Protein AF-A0A6C0EYY4-F1 (afdb_monomer_lite)

Organism: NCBI:txid1070528

pLDDT: mean 79.41, std 14.92, range [38.78, 94.19]

Foldseek 3Di:
DPVVVLVLFDPLLSVLLVVLVVVLVVLVVVQVVDPDPAASDPPPDGDGDVDPVVVSVVSNVVSVVLSVVLRVCVVVVNPVVSVCVSCVVVVVVVVVVVVVVVVVVVVVVVVVD

Structure (mmCIF, N/CA/C/O backbone):
data_AF-A0A6C0EYY4-F1
#
_entry.id   AF-A0A6C0EYY4-F1
#
loop_
_atom_site.group_PDB
_atom_site.id
_atom_site.type_symbol
_atom_site.label_atom_id
_atom_site.label_alt_id
_atom_site.label_comp_id
_atom_site.label_asym_id
_atom_site.label_entity_id
_atom_site.label_seq_id
_atom_site.pdbx_PDB_ins_code
_atom_site.Cartn_x
_atom_site.Cartn_y
_atom_site.Cartn_z
_atom_site.occupancy
_atom_site.B_iso_or_equiv
_atom_site.auth_seq_id
_atom_site.auth_comp_id
_atom_site.auth_asym_id
_atom_site.auth_atom_id
_atom_s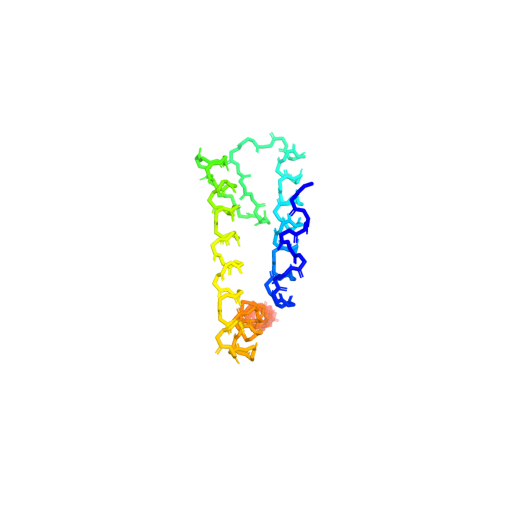ite.pdbx_PDB_model_num
ATOM 1 N N . MET A 1 1 ? -18.663 11.907 -7.802 1.00 38.78 1 MET A N 1
ATOM 2 C CA . MET A 1 1 ? -19.681 10.981 -7.257 1.00 38.78 1 MET A CA 1
ATOM 3 C C . MET A 1 1 ? -19.091 9.768 -6.518 1.00 38.78 1 MET A C 1
ATOM 5 O O . MET A 1 1 ? -19.802 9.158 -5.743 1.00 38.78 1 MET A O 1
ATOM 9 N N . SER A 1 2 ? -17.804 9.419 -6.674 1.00 50.84 2 SER A N 1
ATOM 10 C CA . SER A 1 2 ? -17.154 8.306 -5.943 1.00 50.84 2 SER A CA 1
ATOM 11 C C . SER A 1 2 ? -16.466 8.698 -4.621 1.00 50.84 2 SER A C 1
ATOM 13 O O . SER A 1 2 ? -16.020 7.821 -3.885 1.00 50.84 2 SER A O 1
ATOM 15 N N . LEU A 1 3 ? -16.369 9.996 -4.303 1.00 53.66 3 LEU A N 1
ATOM 16 C CA . LEU A 1 3 ? -15.598 10.496 -3.156 1.00 53.66 3 LEU A CA 1
ATOM 17 C C . LEU A 1 3 ? -16.382 10.459 -1.830 1.00 53.66 3 LEU A C 1
ATOM 19 O O . LEU A 1 3 ? -15.785 10.256 -0.775 1.00 53.66 3 LEU A O 1
ATOM 23 N N . ASP A 1 4 ? -17.713 10.565 -1.881 1.00 57.69 4 ASP A N 1
ATOM 24 C CA . ASP A 1 4 ? -18.582 10.543 -0.693 1.00 57.69 4 ASP A CA 1
ATOM 25 C C . ASP A 1 4 ? -18.642 9.157 -0.035 1.00 57.69 4 ASP A C 1
ATOM 27 O O . ASP A 1 4 ? -18.779 9.041 1.184 1.00 57.69 4 ASP A O 1
ATOM 31 N N . LEU A 1 5 ? -18.436 8.089 -0.819 1.00 56.66 5 LEU A N 1
ATOM 32 C CA . LEU A 1 5 ? -18.343 6.727 -0.296 1.00 56.66 5 LEU A CA 1
ATOM 33 C C . LEU A 1 5 ? -17.142 6.590 0.650 1.00 56.66 5 LEU A C 1
ATOM 35 O O . LEU A 1 5 ? -17.268 5.965 1.697 1.00 56.66 5 LEU A O 1
ATOM 39 N N . LEU A 1 6 ? -16.012 7.240 0.336 1.00 58.72 6 LEU A N 1
ATOM 40 C CA . LEU A 1 6 ? -14.808 7.234 1.171 1.00 58.72 6 LEU A CA 1
ATOM 41 C C . LEU A 1 6 ? -14.965 8.040 2.462 1.00 58.72 6 LEU A C 1
ATOM 43 O O . LEU A 1 6 ? -14.191 7.831 3.395 1.00 58.72 6 LEU A O 1
ATOM 47 N N . TYR A 1 7 ? -15.935 8.952 2.557 1.00 61.62 7 TYR A N 1
ATOM 48 C CA . TYR A 1 7 ? -16.110 9.788 3.745 1.00 61.62 7 TYR A CA 1
ATOM 49 C C . TYR A 1 7 ? -16.544 8.971 4.974 1.00 61.62 7 TYR A C 1
ATOM 51 O O . TYR A 1 7 ? -16.098 9.253 6.086 1.00 61.62 7 TYR A O 1
ATOM 59 N N . ASN A 1 8 ? -17.296 7.890 4.762 1.00 68.19 8 ASN A N 1
ATOM 60 C CA . ASN A 1 8 ? -17.826 7.028 5.826 1.00 68.19 8 ASN A CA 1
ATOM 61 C C . ASN A 1 8 ? -16.947 5.810 6.166 1.00 68.19 8 ASN A C 1
ATOM 63 O O . ASN A 1 8 ? -17.356 4.956 6.962 1.00 68.19 8 ASN A O 1
ATOM 67 N N . TYR A 1 9 ? -15.768 5.693 5.549 1.00 75.31 9 TYR A N 1
ATOM 68 C CA . TYR A 1 9 ? -14.802 4.643 5.875 1.00 75.31 9 TYR A CA 1
ATOM 69 C C . TYR A 1 9 ? -13.991 5.034 7.107 1.00 75.31 9 TYR A C 1
ATOM 71 O O . TYR A 1 9 ? -13.740 6.209 7.359 1.00 75.31 9 TYR A O 1
ATOM 79 N N . CYS A 1 10 ? -13.533 4.059 7.882 1.00 83.00 10 CYS A N 1
ATOM 80 C CA . CYS A 1 10 ? -12.605 4.353 8.968 1.00 83.00 10 CYS A CA 1
ATOM 81 C C . CYS A 1 10 ? -11.252 4.869 8.452 1.00 83.00 10 CYS A C 1
ATOM 83 O O . CYS A 1 10 ? -10.806 4.486 7.370 1.00 83.00 10 CYS A O 1
ATOM 85 N N . THR A 1 11 ? -10.560 5.678 9.260 1.00 82.69 11 THR A N 1
ATOM 86 C CA . THR A 1 11 ? -9.231 6.242 8.960 1.00 82.69 11 THR A CA 1
ATOM 87 C C . THR A 1 11 ? -8.233 5.239 8.351 1.00 82.69 11 THR A C 1
ATOM 89 O O . THR A 1 11 ? -7.696 5.550 7.288 1.00 82.69 11 THR A O 1
ATOM 92 N N . PRO A 1 12 ? -8.009 4.031 8.918 1.00 82.94 12 PRO A N 1
ATOM 93 C CA . PRO A 1 12 ? -7.073 3.061 8.334 1.00 82.94 12 PRO A CA 1
ATOM 94 C C . PRO A 1 12 ? -7.505 2.554 6.948 1.00 82.94 12 PRO A C 1
ATOM 96 O O . PRO A 1 12 ? -6.670 2.394 6.063 1.00 82.94 12 PRO A O 1
ATOM 99 N N . ALA A 1 13 ? -8.808 2.362 6.720 1.00 85.75 13 ALA A N 1
ATOM 100 C CA . ALA A 1 13 ? -9.326 1.902 5.433 1.00 85.75 13 ALA A CA 1
ATOM 101 C C . ALA A 1 13 ? -9.234 2.992 4.350 1.00 85.75 13 ALA A C 1
ATOM 103 O O . ALA A 1 13 ? -8.879 2.692 3.209 1.00 85.75 13 ALA A O 1
ATOM 104 N N . LYS A 1 14 ? -9.485 4.263 4.709 1.00 86.12 14 LYS A N 1
ATOM 105 C CA . LYS A 1 14 ? -9.299 5.407 3.797 1.00 86.12 14 LYS A CA 1
ATOM 106 C C . LYS A 1 14 ? -7.841 5.550 3.370 1.00 86.12 14 LYS A C 1
ATOM 108 O O . LYS A 1 14 ? -7.563 5.683 2.181 1.00 86.12 14 LYS A O 1
ATOM 113 N N . LEU A 1 15 ? -6.923 5.523 4.339 1.00 87.81 15 LEU A N 1
ATOM 114 C CA . LEU A 1 15 ? -5.491 5.674 4.082 1.00 87.81 15 LEU A CA 1
ATOM 115 C C . LEU A 1 15 ? -4.968 4.552 3.189 1.00 87.81 15 LEU A C 1
ATOM 117 O O . LEU A 1 15 ? -4.307 4.843 2.195 1.00 87.81 15 LEU A O 1
ATOM 121 N N . TYR A 1 16 ? -5.323 3.301 3.494 1.00 88.19 16 TYR A N 1
ATOM 122 C CA . TYR A 1 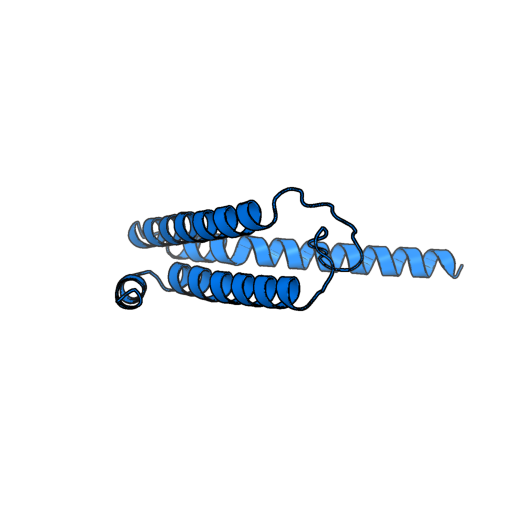16 ? -4.973 2.159 2.654 1.00 88.19 16 TYR A CA 1
ATOM 123 C C . TYR A 1 16 ? -5.425 2.368 1.205 1.00 88.19 16 TYR A C 1
ATOM 125 O O . TYR A 1 16 ? -4.609 2.311 0.291 1.00 88.19 16 TYR A O 1
ATOM 133 N N . PHE A 1 17 ? -6.703 2.692 0.994 1.00 88.19 17 PHE A N 1
ATOM 134 C CA . PHE A 1 17 ? -7.260 2.840 -0.347 1.00 88.19 17 PHE A CA 1
ATOM 135 C C . PHE A 1 17 ? -6.577 3.952 -1.161 1.00 88.19 17 PHE A C 1
ATOM 137 O O . PHE A 1 17 ? -6.198 3.729 -2.311 1.00 88.19 17 PHE A O 1
ATOM 144 N N . ILE A 1 18 ? -6.379 5.134 -0.563 1.00 89.62 18 ILE A N 1
ATOM 145 C CA . ILE A 1 18 ? -5.751 6.282 -1.239 1.0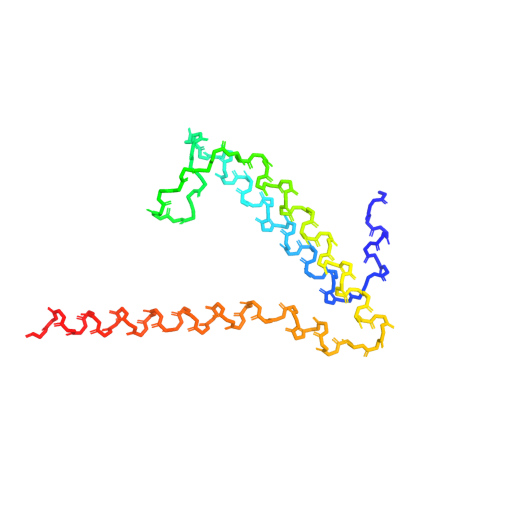0 89.62 18 ILE A CA 1
ATOM 146 C C . ILE A 1 18 ? -4.291 5.973 -1.585 1.00 89.62 18 ILE A C 1
ATOM 148 O O . ILE A 1 18 ? -3.875 6.177 -2.726 1.00 89.62 18 ILE A O 1
ATOM 152 N N . ILE A 1 19 ? -3.518 5.453 -0.627 1.00 90.19 19 ILE A N 1
ATOM 153 C CA . ILE A 1 19 ? -2.098 5.140 -0.837 1.00 90.19 19 ILE A CA 1
ATOM 154 C C . ILE A 1 19 ? -1.951 4.061 -1.913 1.00 90.19 19 ILE A C 1
ATOM 156 O O . ILE A 1 19 ? -1.151 4.221 -2.835 1.00 90.19 19 ILE A O 1
ATOM 160 N N . SER A 1 20 ? -2.744 2.990 -1.844 1.00 90.25 20 SER A N 1
ATOM 161 C CA . SER A 1 20 ? -2.694 1.913 -2.833 1.00 90.25 20 SER A CA 1
ATOM 162 C C . SER A 1 20 ? -3.081 2.382 -4.236 1.00 90.25 20 SER A C 1
ATOM 164 O O . SER A 1 20 ? -2.429 1.984 -5.200 1.00 90.25 20 SER A O 1
ATOM 166 N N . LEU A 1 21 ? -4.077 3.265 -4.370 1.00 90.31 21 LEU A N 1
ATOM 167 C CA . LEU A 1 21 ? -4.428 3.865 -5.661 1.00 90.31 21 LEU A CA 1
ATOM 168 C C . LEU A 1 21 ? -3.296 4.720 -6.235 1.00 90.31 21 LEU A C 1
ATOM 170 O O . LEU A 1 21 ? -2.991 4.597 -7.421 1.00 90.31 21 LEU A O 1
ATOM 174 N N . ILE A 1 22 ? -2.656 5.556 -5.411 1.00 91.88 22 ILE A N 1
ATOM 175 C CA . ILE A 1 22 ? -1.522 6.385 -5.845 1.00 91.88 22 ILE A CA 1
ATOM 176 C C . ILE A 1 22 ? -0.373 5.493 -6.320 1.00 91.88 22 ILE A C 1
ATOM 178 O O . ILE A 1 22 ? 0.154 5.702 -7.410 1.00 91.88 22 ILE A O 1
ATOM 182 N N . LEU A 1 23 ? -0.010 4.467 -5.546 1.00 89.75 23 LEU A N 1
ATOM 183 C CA . LEU A 1 23 ? 1.064 3.538 -5.909 1.00 89.75 23 LEU A CA 1
ATOM 184 C C . LEU A 1 23 ? 0.759 2.783 -7.208 1.00 89.75 23 LEU A C 1
ATOM 186 O O . LEU A 1 23 ? 1.649 2.616 -8.045 1.00 89.75 23 LEU A O 1
ATOM 190 N N . LEU A 1 24 ? -0.490 2.357 -7.406 1.00 89.88 24 LEU A N 1
ATOM 191 C CA . LEU A 1 24 ? -0.904 1.683 -8.633 1.00 89.88 24 LEU A CA 1
ATOM 192 C C . LEU A 1 24 ? -0.862 2.634 -9.839 1.00 89.88 24 LEU A C 1
ATOM 194 O O . LEU A 1 24 ? -0.357 2.250 -10.893 1.00 89.88 24 LEU A O 1
ATOM 198 N N . ALA A 1 25 ? -1.316 3.880 -9.676 1.00 89.88 25 ALA A N 1
ATOM 199 C CA . ALA A 1 25 ? -1.279 4.906 -10.719 1.00 89.88 25 ALA A CA 1
ATOM 200 C C . ALA A 1 25 ? 0.157 5.268 -11.123 1.00 89.88 25 ALA A C 1
ATOM 202 O O . ALA A 1 25 ? 0.475 5.331 -12.309 1.00 89.88 25 ALA A O 1
ATOM 203 N N . VAL A 1 26 ? 1.046 5.433 -10.141 1.00 89.62 26 VAL A N 1
ATOM 204 C CA . VAL A 1 26 ? 2.481 5.643 -10.364 1.00 89.62 26 VAL A CA 1
ATOM 205 C C . VAL A 1 26 ? 3.087 4.449 -11.108 1.00 89.62 26 VAL A C 1
ATOM 207 O O . VAL A 1 26 ? 3.798 4.628 -12.095 1.00 89.62 26 VAL A O 1
ATOM 210 N N . SER A 1 27 ? 2.759 3.222 -10.695 1.00 85.12 27 SER A N 1
ATOM 211 C CA . SER A 1 27 ? 3.237 2.000 -11.357 1.00 85.12 27 SER A CA 1
ATOM 212 C C . SER A 1 27 ? 2.752 1.890 -12.805 1.00 85.12 27 SER A C 1
ATOM 214 O O . SER A 1 27 ? 3.507 1.471 -13.679 1.00 85.12 27 SER A O 1
ATOM 216 N N . PHE A 1 28 ? 1.507 2.282 -13.073 1.00 85.81 28 PHE A N 1
ATOM 217 C CA . PHE A 1 28 ? 0.932 2.321 -14.418 1.00 85.81 28 PHE A CA 1
ATOM 218 C C . PHE A 1 28 ? 1.598 3.389 -15.296 1.00 85.81 28 PHE A C 1
ATOM 220 O O . PHE A 1 28 ? 1.947 3.121 -16.444 1.00 85.81 28 PHE A O 1
ATOM 227 N N . TYR A 1 29 ? 1.858 4.576 -14.739 1.00 88.44 29 TYR A N 1
ATOM 228 C CA . TYR A 1 29 ? 2.588 5.639 -15.431 1.00 88.44 29 TYR A CA 1
ATOM 229 C C . TYR A 1 29 ? 4.001 5.192 -15.830 1.00 88.44 29 TYR A C 1
ATOM 231 O O . TYR A 1 29 ? 4.425 5.405 -16.967 1.00 88.44 29 TYR A O 1
ATOM 239 N N . TYR A 1 30 ? 4.721 4.525 -14.922 1.00 83.00 30 TYR A N 1
ATOM 240 C CA . TYR A 1 30 ? 6.045 3.984 -15.227 1.00 83.00 30 TYR A CA 1
ATOM 241 C C . TYR A 1 30 ? 6.016 2.868 -16.278 1.00 83.00 30 TYR A C 1
ATOM 243 O O . TYR A 1 30 ? 6.952 2.787 -17.074 1.00 83.00 30 TYR A O 1
ATOM 251 N N . ASP A 1 31 ? 4.973 2.034 -16.307 1.00 78.62 31 ASP A N 1
ATOM 252 C CA . ASP A 1 31 ? 4.820 0.985 -17.327 1.00 78.62 31 ASP A CA 1
ATOM 253 C C . ASP A 1 31 ? 4.572 1.580 -18.720 1.00 78.62 31 ASP A C 1
ATOM 255 O O . ASP A 1 31 ? 5.238 1.181 -19.668 1.00 78.62 31 ASP A O 1
ATOM 259 N N . ILE A 1 32 ? 3.713 2.601 -18.844 1.00 78.19 32 ILE A N 1
ATOM 260 C CA . ILE A 1 32 ? 3.493 3.303 -20.125 1.00 78.19 32 ILE A CA 1
ATOM 261 C C . ILE A 1 32 ? 4.756 4.047 -20.582 1.00 78.19 32 ILE A C 1
ATOM 263 O O . ILE A 1 32 ? 5.060 4.097 -21.775 1.00 78.19 32 ILE A O 1
ATOM 267 N N . SER A 1 33 ? 5.493 4.644 -19.643 1.00 77.12 33 SER A N 1
ATOM 268 C CA . SER A 1 33 ? 6.696 5.429 -19.943 1.00 77.12 33 SER A CA 1
ATOM 269 C C . SER A 1 33 ? 7.870 4.558 -20.423 1.00 77.12 33 SER A C 1
ATOM 271 O O . SER A 1 33 ? 8.696 5.007 -21.225 1.00 77.12 33 SER A O 1
ATOM 273 N N . ARG A 1 34 ? 7.940 3.281 -20.015 1.00 67.69 34 ARG A N 1
ATOM 274 C CA . ARG A 1 34 ? 8.917 2.329 -20.567 1.00 67.69 34 ARG A CA 1
ATOM 275 C C . ARG A 1 34 ? 8.381 1.676 -21.845 1.00 67.69 34 ARG A C 1
ATOM 277 O O . ARG A 1 34 ? 7.430 0.912 -21.823 1.00 67.69 34 ARG A O 1
ATOM 284 N N . LYS A 1 35 ? 9.076 1.869 -22.971 1.00 55.19 35 LYS A N 1
ATOM 285 C CA . LYS A 1 35 ? 8.736 1.270 -24.283 1.00 55.19 35 LYS A CA 1
ATOM 286 C C . LYS A 1 35 ? 8.909 -0.267 -24.380 1.00 55.19 35 LYS A C 1
ATOM 288 O O . LYS A 1 35 ? 8.774 -0.814 -25.473 1.00 55.19 35 LYS A O 1
ATOM 293 N N . GLU A 1 36 ? 9.205 -0.979 -23.289 1.00 57.50 36 GLU A N 1
ATOM 294 C CA . GLU A 1 36 ? 9.332 -2.448 -23.280 1.00 57.50 36 GLU A CA 1
ATOM 295 C C . GLU A 1 36 ? 7.975 -3.115 -22.982 1.00 57.50 36 GLU A C 1
ATOM 297 O O . GLU A 1 36 ? 7.448 -3.072 -21.867 1.00 57.50 36 GLU A O 1
ATOM 302 N N . LYS A 1 37 ? 7.400 -3.765 -24.001 1.00 51.44 37 LYS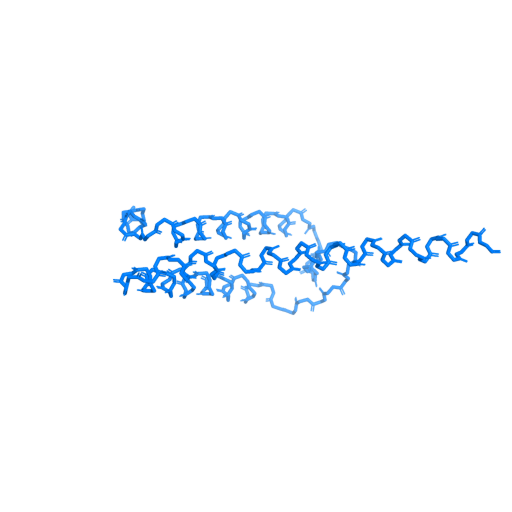 A N 1
ATOM 303 C CA . LYS A 1 37 ? 6.026 -4.295 -23.974 1.00 51.44 37 LYS A CA 1
ATOM 304 C C . LYS A 1 37 ? 5.819 -5.521 -23.079 1.00 51.44 37 LYS A C 1
ATOM 306 O O . LYS A 1 37 ? 4.692 -5.736 -22.653 1.00 51.44 37 LYS A O 1
ATOM 311 N N . ASP A 1 38 ? 6.881 -6.227 -22.684 1.00 49.03 38 ASP A N 1
ATOM 312 C CA . ASP A 1 38 ? 6.746 -7.592 -22.140 1.00 49.03 38 ASP A CA 1
ATOM 313 C C . ASP A 1 38 ? 7.317 -7.784 -20.731 1.00 49.03 38 ASP A C 1
ATOM 315 O O . ASP A 1 38 ? 7.382 -8.912 -20.239 1.00 49.03 38 ASP A O 1
ATOM 319 N N . LYS A 1 39 ? 7.751 -6.708 -20.059 1.00 48.94 39 LYS A N 1
ATOM 320 C CA . LYS A 1 39 ? 8.305 -6.823 -18.708 1.00 48.94 39 LYS A CA 1
ATOM 321 C C . LYS A 1 39 ? 7.765 -5.763 -17.759 1.00 48.94 39 LYS A C 1
ATOM 323 O O . LYS A 1 39 ? 8.041 -4.579 -17.917 1.00 48.94 39 LYS A O 1
ATOM 328 N N . ILE A 1 40 ? 7.048 -6.201 -16.728 1.00 49.97 40 ILE A N 1
ATOM 329 C CA . ILE A 1 40 ? 6.821 -5.382 -15.532 1.00 49.97 40 ILE A CA 1
ATOM 330 C C . ILE A 1 40 ? 8.048 -5.613 -14.639 1.00 49.97 40 ILE A C 1
ATOM 332 O O . ILE A 1 40 ? 8.085 -6.522 -13.814 1.00 49.97 40 ILE A O 1
ATOM 336 N N . CYS A 1 41 ? 9.117 -4.852 -14.888 1.00 53.81 41 CYS A N 1
ATOM 337 C CA . CYS A 1 41 ? 10.375 -4.947 -14.143 1.00 53.81 41 CYS A CA 1
ATOM 338 C C . CYS A 1 41 ? 10.382 -3.976 -12.955 1.00 53.81 41 CYS A C 1
ATOM 340 O O . CYS A 1 41 ? 10.686 -2.787 -13.116 1.00 53.81 41 CYS A O 1
ATOM 342 N N . LEU A 1 42 ? 10.140 -4.485 -11.747 1.00 50.16 42 LEU A N 1
ATOM 343 C CA . LEU A 1 42 ? 10.575 -3.814 -10.520 1.00 50.16 42 LEU A CA 1
ATOM 344 C C . LEU A 1 42 ? 12.097 -4.025 -10.383 1.00 50.16 42 LEU A C 1
ATOM 346 O O . LEU A 1 42 ? 12.565 -5.112 -10.056 1.00 50.16 42 LEU A O 1
ATOM 350 N N . GLY A 1 43 ? 12.891 -2.999 -10.706 1.00 57.19 43 GLY A N 1
ATOM 351 C CA . GLY A 1 43 ? 14.361 -3.076 -10.697 1.00 57.19 43 GLY A CA 1
ATOM 352 C C . GLY A 1 43 ? 14.966 -3.869 -11.873 1.00 57.19 43 GLY A C 1
ATOM 353 O O . GLY A 1 43 ? 14.478 -3.784 -12.997 1.00 57.19 43 GLY A O 1
ATOM 354 N N . LYS A 1 44 ? 16.061 -4.611 -11.624 1.00 43.78 44 LYS A N 1
ATOM 355 C CA . LYS A 1 44 ? 16.835 -5.407 -12.615 1.00 43.78 44 LYS A CA 1
ATOM 356 C C . LYS A 1 44 ? 16.286 -6.826 -12.872 1.00 43.78 44 LYS A C 1
ATOM 358 O O . LYS A 1 44 ? 16.940 -7.626 -13.536 1.00 43.78 44 LYS A O 1
ATOM 363 N N . LEU A 1 45 ? 15.116 -7.166 -12.337 1.00 48.78 45 LEU A N 1
ATOM 364 C CA . LEU A 1 45 ? 14.514 -8.493 -12.489 1.00 48.78 45 LEU A CA 1
ATOM 365 C C . LEU A 1 45 ? 13.668 -8.540 -13.767 1.00 48.78 45 LEU A C 1
ATOM 367 O O . LEU A 1 45 ? 12.645 -7.868 -13.863 1.00 48.78 45 LEU A O 1
ATOM 371 N N . ASN A 1 46 ? 14.110 -9.314 -14.762 1.00 42.66 46 ASN A N 1
ATOM 372 C CA . ASN A 1 46 ? 13.396 -9.535 -16.021 1.00 42.66 46 ASN A CA 1
ATOM 373 C C . ASN A 1 46 ? 12.234 -10.521 -15.804 1.00 42.66 46 ASN A C 1
ATOM 375 O O . ASN A 1 46 ? 12.448 -11.728 -15.862 1.00 42.66 46 ASN A O 1
ATOM 379 N N . CYS A 1 47 ? 11.014 -10.030 -15.579 1.00 56.34 47 CYS A N 1
ATOM 380 C CA . CYS A 1 47 ? 9.829 -10.884 -15.456 1.00 56.34 47 CYS A CA 1
ATOM 381 C C . CYS A 1 47 ? 8.926 -10.723 -16.678 1.00 56.34 47 CYS A C 1
ATOM 383 O O . CYS A 1 47 ? 8.405 -9.636 -16.924 1.00 56.34 47 CYS A O 1
ATOM 385 N N . LYS A 1 48 ? 8.737 -11.812 -17.428 1.00 53.28 48 LYS A N 1
ATOM 386 C CA . LYS A 1 48 ? 7.788 -11.894 -18.541 1.00 53.28 48 LYS A CA 1
ATOM 387 C C . LYS A 1 48 ? 6.387 -12.030 -17.939 1.00 53.28 48 LYS A C 1
ATOM 389 O O . LYS A 1 48 ? 6.019 -13.107 -17.484 1.00 53.28 48 LYS A O 1
ATOM 394 N N . LEU A 1 49 ? 5.648 -10.926 -17.839 1.00 60.72 49 LEU A N 1
ATOM 395 C CA . LEU A 1 49 ? 4.243 -10.973 -17.430 1.00 60.72 49 LEU A CA 1
ATOM 396 C C . LEU A 1 49 ? 3.396 -11.073 -18.693 1.00 60.72 49 LEU A C 1
ATOM 398 O O . LEU A 1 49 ? 3.280 -10.107 -19.440 1.00 60.72 49 LEU A O 1
ATOM 402 N N . GLU A 1 50 ? 2.822 -12.250 -18.917 1.00 59.09 50 GLU A N 1
ATOM 403 C CA . GLU A 1 50 ? 2.073 -12.587 -20.132 1.00 59.09 50 GLU A CA 1
ATOM 404 C C . GLU A 1 50 ? 0.811 -11.722 -20.292 1.00 59.09 50 GLU A C 1
ATOM 406 O O . GLU A 1 50 ? 0.459 -11.337 -21.400 1.00 59.09 50 GLU A O 1
ATOM 411 N N . ASN A 1 51 ? 0.198 -11.306 -19.172 1.00 67.75 51 ASN A N 1
ATOM 412 C CA . ASN A 1 51 ? -1.033 -10.513 -19.152 1.00 67.75 51 ASN A CA 1
ATOM 413 C C . ASN A 1 51 ? -0.921 -9.277 -18.240 1.00 67.75 51 ASN A C 1
ATOM 415 O O . ASN A 1 51 ? -1.499 -9.234 -17.149 1.00 67.75 51 ASN A O 1
ATOM 419 N N . LYS A 1 52 ? -0.220 -8.231 -18.701 1.00 74.44 52 LYS A N 1
ATOM 420 C CA . LYS A 1 52 ? -0.150 -6.921 -18.018 1.00 74.44 52 LYS A CA 1
ATOM 421 C C . LYS A 1 52 ? -1.518 -6.347 -17.590 1.00 74.44 52 LYS A C 1
ATOM 423 O O . LYS A 1 52 ? -1.640 -5.964 -16.427 1.00 74.44 52 LYS A O 1
ATOM 428 N N . PRO A 1 53 ? -2.571 -6.299 -18.436 1.00 79.12 53 PRO A N 1
ATOM 429 C CA . PRO A 1 53 ? -3.851 -5.710 -18.025 1.00 79.12 53 PRO A CA 1
ATOM 430 C C . PRO A 1 53 ? -4.552 -6.520 -16.926 1.00 79.12 53 PRO A C 1
ATOM 432 O O . PRO A 1 53 ? -5.129 -5.934 -16.012 1.00 79.12 53 PRO A O 1
ATOM 435 N N . ALA A 1 54 ? -4.448 -7.854 -16.956 1.00 82.44 54 ALA A N 1
ATOM 436 C CA . ALA A 1 54 ? -5.025 -8.711 -15.922 1.00 82.44 54 ALA A CA 1
ATOM 437 C C . ALA A 1 54 ? -4.400 -8.432 -14.546 1.00 82.44 54 ALA A C 1
ATOM 439 O O . ALA A 1 54 ? -5.114 -8.379 -13.547 1.00 82.44 54 ALA A O 1
ATOM 440 N N . PHE A 1 55 ? -3.088 -8.171 -14.500 1.00 85.25 55 PHE A N 1
ATOM 441 C CA . PHE A 1 55 ? -2.404 -7.782 -13.268 1.00 85.25 55 PHE A CA 1
ATOM 442 C C . PHE A 1 55 ? -3.003 -6.505 -12.661 1.00 85.25 55 PHE A C 1
ATOM 444 O O . PHE A 1 55 ? -3.364 -6.502 -11.485 1.00 85.25 55 PHE A O 1
ATOM 451 N N . TYR A 1 56 ? -3.168 -5.435 -13.443 1.00 86.88 56 TYR A N 1
ATOM 452 C CA . TYR A 1 56 ? -3.731 -4.180 -12.927 1.00 86.88 56 TYR A CA 1
ATOM 453 C C . TYR A 1 56 ? -5.179 -4.342 -12.443 1.00 86.88 56 TYR A C 1
ATOM 455 O O . TYR A 1 56 ? -5.520 -3.839 -11.373 1.00 86.88 56 TYR A O 1
ATOM 463 N N . ILE A 1 57 ? -6.012 -5.092 -13.171 1.00 89.31 57 ILE A N 1
ATOM 464 C CA . ILE A 1 57 ? -7.411 -5.344 -12.786 1.00 89.31 57 ILE 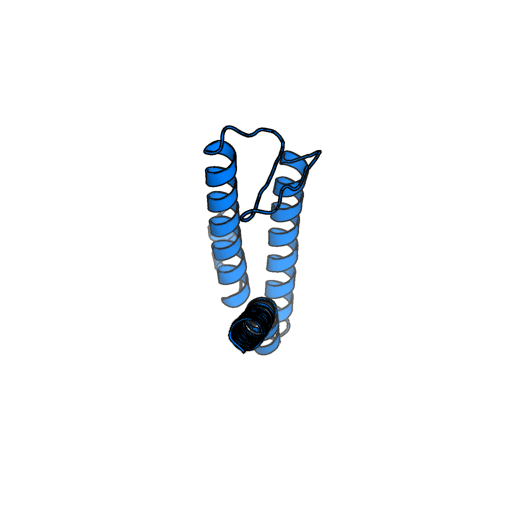A CA 1
ATOM 465 C C . ILE A 1 57 ? -7.488 -6.117 -11.465 1.00 89.31 57 ILE A C 1
ATOM 467 O O . ILE A 1 57 ? -8.232 -5.727 -10.563 1.00 89.31 57 ILE A O 1
ATOM 471 N N . LEU A 1 58 ? -6.688 -7.177 -11.317 1.00 90.12 58 LEU A N 1
ATOM 472 C CA . LEU A 1 58 ? -6.634 -7.960 -10.080 1.00 90.12 58 LEU A CA 1
ATOM 473 C C . LEU A 1 58 ? -6.180 -7.112 -8.888 1.00 90.12 58 LEU A C 1
ATOM 475 O O . LEU A 1 58 ? -6.746 -7.238 -7.806 1.00 90.12 58 LEU A O 1
ATOM 479 N N . ASN A 1 59 ? -5.216 -6.208 -9.085 1.00 89.81 59 ASN A N 1
ATOM 480 C CA . ASN A 1 59 ? -4.783 -5.292 -8.030 1.00 89.81 59 ASN A CA 1
ATOM 481 C C . ASN A 1 59 ? -5.897 -4.319 -7.616 1.00 89.81 59 ASN A C 1
ATOM 483 O O . ASN A 1 59 ? -6.087 -4.099 -6.424 1.00 89.81 59 ASN A O 1
ATOM 487 N N . ILE A 1 60 ? -6.674 -3.774 -8.559 1.00 90.56 60 ILE A N 1
ATOM 488 C CA . ILE A 1 60 ? -7.820 -2.904 -8.234 1.00 90.56 60 ILE A CA 1
ATOM 489 C C . ILE A 1 60 ? -8.861 -3.668 -7.407 1.00 90.56 60 ILE A C 1
ATOM 491 O O . ILE A 1 60 ? -9.316 -3.168 -6.376 1.00 90.56 60 ILE A O 1
ATOM 495 N N . LEU A 1 61 ? -9.208 -4.891 -7.822 1.00 92.12 61 LEU A N 1
ATOM 496 C CA . LEU A 1 61 ? -10.136 -5.751 -7.080 1.00 92.12 61 LEU A CA 1
ATOM 497 C C . LEU A 1 61 ? -9.609 -6.060 -5.676 1.00 92.12 61 LEU A C 1
ATOM 499 O O . LEU A 1 61 ? -10.354 -5.954 -4.702 1.00 92.12 61 LEU A O 1
ATOM 503 N N . PHE A 1 62 ? -8.321 -6.379 -5.562 1.00 90.69 62 PHE A N 1
ATOM 504 C CA . PHE A 1 62 ? -7.677 -6.643 -4.281 1.00 90.69 62 PHE A CA 1
ATOM 505 C C . PHE A 1 62 ? -7.741 -5.427 -3.349 1.00 90.69 62 PHE A C 1
ATOM 507 O O . PHE A 1 62 ? -8.144 -5.564 -2.195 1.00 90.69 62 PHE A O 1
ATOM 514 N N . ILE A 1 63 ? -7.429 -4.230 -3.856 1.00 90.69 63 ILE A N 1
ATOM 515 C CA . ILE A 1 63 ? -7.497 -2.978 -3.088 1.00 90.69 63 ILE A CA 1
ATOM 516 C C . ILE A 1 63 ? -8.920 -2.733 -2.567 1.00 90.69 63 ILE A C 1
ATOM 518 O O . ILE A 1 63 ? -9.093 -2.374 -1.400 1.00 90.69 63 ILE A O 1
ATOM 522 N N . LEU A 1 64 ? -9.942 -2.948 -3.403 1.00 90.00 64 LEU A N 1
ATOM 523 C CA . LEU A 1 64 ? -11.347 -2.776 -3.018 1.00 90.00 64 LEU A CA 1
ATOM 524 C C . LEU A 1 64 ? -11.765 -3.768 -1.928 1.00 90.00 64 LEU A C 1
ATOM 526 O O . LEU A 1 64 ? -12.308 -3.357 -0.900 1.00 90.00 64 LEU A O 1
ATOM 530 N N . VAL A 1 65 ? -11.480 -5.058 -2.125 1.00 90.19 65 VAL A N 1
ATOM 531 C CA . VAL A 1 65 ? -11.793 -6.113 -1.150 1.00 90.19 65 VAL A CA 1
ATOM 532 C C . VAL A 1 65 ? -11.103 -5.828 0.184 1.00 90.19 65 VAL A C 1
ATOM 534 O O . VAL A 1 65 ? -11.735 -5.894 1.239 1.00 90.19 65 VAL A O 1
ATOM 537 N N . TRP A 1 66 ? -9.831 -5.435 0.152 1.00 88.75 66 TRP A N 1
ATOM 538 C CA . TRP A 1 66 ? -9.066 -5.161 1.362 1.00 88.75 66 TRP A CA 1
ATOM 539 C C . TRP A 1 66 ? -9.556 -3.916 2.108 1.00 88.75 66 TRP A C 1
ATOM 541 O O . TRP A 1 66 ? -9.706 -3.939 3.332 1.00 88.75 66 TRP A O 1
ATOM 551 N N . ALA A 1 67 ? -9.889 -2.842 1.387 1.00 88.94 67 ALA A N 1
ATOM 552 C CA . ALA A 1 67 ? -10.480 -1.646 1.983 1.00 88.94 67 ALA A CA 1
ATOM 553 C C . ALA A 1 67 ? -11.822 -1.953 2.677 1.00 88.94 67 ALA A C 1
ATOM 555 O O . ALA A 1 67 ? -12.095 -1.416 3.755 1.00 88.94 67 ALA A O 1
ATOM 556 N N . VAL A 1 68 ? -12.641 -2.846 2.105 1.00 88.12 68 VAL A N 1
ATOM 557 C CA . VAL A 1 68 ? -13.883 -3.323 2.738 1.00 88.12 68 VAL A CA 1
ATOM 558 C C . VAL A 1 68 ? -13.582 -4.119 4.006 1.00 88.12 68 VAL A C 1
ATOM 560 O O . VAL A 1 68 ? -14.177 -3.823 5.041 1.00 88.12 68 VAL A O 1
ATOM 563 N N . ILE A 1 69 ? -12.636 -5.061 3.968 1.00 88.69 69 ILE A N 1
ATOM 564 C CA . ILE A 1 69 ? -12.232 -5.854 5.144 1.00 88.69 69 ILE A CA 1
ATOM 565 C C . ILE A 1 69 ? -11.805 -4.936 6.298 1.00 88.69 69 ILE A C 1
ATOM 567 O O . ILE A 1 69 ? -12.319 -5.057 7.413 1.00 88.69 69 ILE A O 1
ATOM 571 N N . LEU A 1 70 ? -10.925 -3.966 6.029 1.00 86.94 70 LEU A N 1
ATOM 572 C CA . LEU A 1 70 ? -10.447 -3.010 7.034 1.00 86.94 70 LEU A CA 1
ATOM 573 C C . LEU A 1 70 ? -11.577 -2.146 7.613 1.00 86.94 70 LEU A C 1
ATOM 575 O O . LEU A 1 70 ? -11.569 -1.844 8.812 1.00 86.94 70 LEU A O 1
ATOM 579 N N . ASN A 1 71 ? -12.541 -1.753 6.777 1.00 87.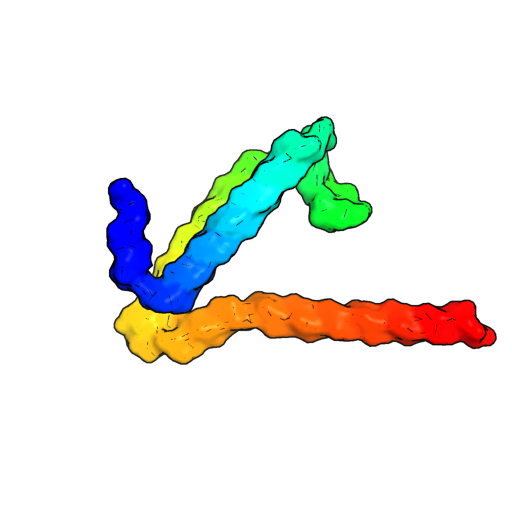75 71 ASN A N 1
ATOM 580 C CA . ASN A 1 71 ? -13.704 -0.976 7.193 1.00 87.75 71 ASN A CA 1
ATOM 581 C C . ASN A 1 71 ? -14.660 -1.796 8.068 1.00 87.75 71 ASN A C 1
ATOM 583 O O . ASN A 1 71 ? -15.112 -1.304 9.101 1.00 87.75 71 ASN A O 1
ATOM 587 N N . VAL A 1 72 ? -14.926 -3.050 7.693 1.00 87.75 72 VAL A N 1
ATOM 588 C CA . VAL A 1 72 ? -15.755 -3.977 8.472 1.00 87.75 72 VAL A CA 1
ATOM 589 C C . VAL A 1 72 ? -15.126 -4.212 9.845 1.00 87.75 72 VAL A C 1
ATOM 591 O O . VAL A 1 72 ? -15.777 -3.955 10.854 1.00 87.75 72 VAL A O 1
ATOM 594 N N . LEU A 1 73 ? -13.840 -4.573 9.903 1.00 87.44 73 LEU A N 1
ATOM 595 C CA . LEU A 1 73 ? -13.093 -4.755 11.158 1.00 87.44 73 LEU A CA 1
ATOM 596 C C . LEU A 1 73 ? -13.194 -3.538 12.083 1.00 87.44 73 LEU A C 1
ATOM 598 O O . LEU A 1 73 ? -13.422 -3.669 13.285 1.00 87.44 73 LEU A O 1
ATOM 602 N N . CYS A 1 74 ? -13.065 -2.340 11.521 1.00 84.94 74 CYS A N 1
ATOM 603 C CA . CYS A 1 74 ? -13.197 -1.118 12.296 1.00 84.94 74 CYS A CA 1
ATOM 604 C C . CYS A 1 74 ? -14.621 -0.915 12.842 1.00 84.94 74 CYS A C 1
ATOM 606 O O . CYS A 1 74 ? -14.772 -0.570 14.015 1.00 84.94 74 CYS A O 1
ATOM 608 N N . ARG A 1 75 ? -15.662 -1.177 12.037 1.00 83.75 75 ARG A N 1
ATOM 609 C CA . ARG A 1 75 ? -17.070 -1.076 12.467 1.00 83.75 75 ARG A CA 1
ATOM 610 C C . ARG A 1 75 ? -17.444 -2.089 13.547 1.00 83.75 75 ARG A C 1
ATOM 612 O O . ARG A 1 75 ? -18.281 -1.782 14.385 1.00 83.75 75 ARG A O 1
ATOM 619 N N . PHE A 1 76 ? -16.782 -3.244 13.578 1.00 87.00 76 PHE A N 1
ATOM 620 C CA . PHE A 1 76 ? -16.910 -4.227 14.659 1.00 87.00 76 PHE A CA 1
ATOM 621 C C . PHE A 1 76 ? -16.227 -3.793 15.973 1.00 87.00 76 PHE A C 1
ATOM 623 O O . PHE A 1 76 ? -16.289 -4.522 16.960 1.00 87.00 76 PHE A O 1
ATOM 630 N N . GLY A 1 77 ? -15.569 -2.627 16.012 1.00 84.19 77 GLY A N 1
ATOM 631 C CA . GLY A 1 77 ? -14.861 -2.108 17.189 1.00 84.19 77 GLY A CA 1
ATOM 632 C C . GLY A 1 77 ? -13.380 -2.493 17.245 1.00 84.19 77 GLY A C 1
ATOM 633 O O . GLY A 1 77 ? -12.663 -2.089 18.160 1.00 84.19 77 GLY A O 1
ATOM 634 N N . TRP A 1 78 ? -12.868 -3.214 16.243 1.00 85.81 78 TRP A N 1
ATOM 635 C CA . TRP A 1 78 ? -11.492 -3.717 16.210 1.00 85.81 78 TRP A CA 1
ATOM 636 C C . TRP A 1 78 ? -10.556 -2.713 15.528 1.00 85.81 78 TRP A C 1
ATOM 638 O O . TRP A 1 78 ? -9.732 -3.056 14.678 1.00 85.81 78 TRP A O 1
ATOM 648 N N . SER A 1 79 ? -10.670 -1.439 15.912 1.00 80.50 79 SER A N 1
ATOM 649 C CA . SER A 1 79 ? -9.895 -0.339 15.319 1.00 80.50 79 SER A CA 1
ATOM 650 C C . SER A 1 79 ? -8.380 -0.561 15.448 1.00 80.50 79 SER A C 1
ATOM 652 O O . SER A 1 79 ? -7.636 -0.360 14.487 1.00 80.50 79 SER A O 1
ATOM 654 N N . LYS A 1 80 ? -7.923 -1.088 16.595 1.00 83.81 80 LYS A N 1
ATOM 655 C CA . LYS A 1 80 ? -6.510 -1.447 16.816 1.00 83.81 80 LYS A CA 1
ATOM 656 C C . LYS A 1 80 ? -6.033 -2.549 15.866 1.00 83.81 80 LYS A C 1
ATOM 658 O O . LYS A 1 80 ? -4.923 -2.459 15.351 1.00 83.81 80 LYS A O 1
ATOM 663 N N . LEU A 1 81 ? -6.869 -3.557 15.598 1.00 84.69 81 LEU A N 1
ATOM 664 C CA . LEU A 1 81 ? -6.508 -4.633 14.673 1.00 84.69 81 LEU A CA 1
ATOM 665 C C . LEU A 1 81 ? -6.479 -4.133 13.225 1.00 84.69 81 LEU A C 1
ATOM 667 O O . LEU A 1 81 ? -5.575 -4.500 12.488 1.00 84.69 81 LEU A O 1
ATOM 671 N N . SER A 1 82 ? -7.406 -3.255 12.832 1.00 86.62 82 SER A N 1
ATOM 672 C CA . SER A 1 82 ? -7.408 -2.626 11.501 1.00 86.62 82 SER A CA 1
ATOM 673 C C . SER A 1 82 ? -6.112 -1.839 11.243 1.00 86.62 82 SER A C 1
ATOM 675 O O . SER A 1 82 ? -5.493 -1.979 10.188 1.00 86.62 82 SER A O 1
ATOM 677 N N . TRP A 1 83 ? -5.630 -1.093 12.245 1.00 85.81 83 TRP A N 1
ATOM 678 C CA . TRP A 1 83 ? -4.327 -0.420 12.192 1.00 85.81 83 TRP A CA 1
ATOM 679 C C . TRP A 1 83 ? -3.145 -1.387 12.132 1.00 85.81 83 TRP A C 1
ATOM 681 O O . TRP A 1 83 ? -2.218 -1.172 11.351 1.00 85.81 83 TRP A O 1
ATOM 691 N N . PHE A 1 84 ? -3.175 -2.460 12.924 1.00 88.69 84 PHE A N 1
ATOM 692 C CA . PHE A 1 84 ? -2.133 -3.484 12.886 1.00 88.69 84 PHE A CA 1
ATOM 693 C C . PHE A 1 84 ? -2.062 -4.168 11.515 1.00 88.69 84 PHE A C 1
ATOM 695 O O . PHE A 1 84 ? -0.979 -4.291 10.952 1.00 88.69 84 PHE A O 1
ATOM 702 N N . LEU A 1 85 ? -3.210 -4.539 10.939 1.00 86.88 85 LEU A N 1
ATOM 703 C CA . LEU A 1 85 ? -3.299 -5.181 9.625 1.00 86.88 85 LEU A CA 1
ATOM 704 C C . LEU A 1 85 ? -2.795 -4.261 8.502 1.00 86.88 85 LEU A C 1
ATOM 706 O O . LEU A 1 85 ? -2.160 -4.726 7.559 1.00 86.88 85 LEU A O 1
ATOM 710 N N . PHE A 1 86 ? -3.052 -2.955 8.618 1.00 86.50 86 PHE A N 1
ATOM 711 C CA . PHE A 1 86 ? -2.515 -1.945 7.708 1.00 86.50 86 PHE A CA 1
ATOM 712 C C . PHE A 1 86 ? -0.986 -1.817 7.812 1.00 86.50 86 PHE A C 1
ATOM 714 O O . PHE A 1 86 ? -0.311 -1.734 6.789 1.00 86.50 86 PHE A O 1
ATOM 721 N N . LEU A 1 87 ? -0.428 -1.828 9.028 1.00 87.00 87 LEU A N 1
ATOM 722 C CA . LEU A 1 87 ? 1.012 -1.663 9.278 1.00 87.00 87 LEU A CA 1
ATOM 723 C C . LEU A 1 87 ? 1.840 -2.931 9.023 1.00 87.00 87 LEU A C 1
ATOM 725 O O . LEU A 1 87 ? 3.022 -2.836 8.692 1.00 87.00 87 LEU A O 1
ATOM 729 N N . PHE A 1 88 ? 1.228 -4.105 9.152 1.00 87.62 88 PHE A N 1
ATOM 730 C CA . PHE A 1 88 ? 1.865 -5.413 9.005 1.00 87.62 88 PHE A CA 1
ATOM 731 C C . PHE A 1 88 ? 2.786 -5.560 7.773 1.00 87.62 88 PHE A C 1
ATOM 733 O O . PHE A 1 88 ? 3.952 -5.923 7.959 1.00 87.62 88 PHE A O 1
ATOM 740 N N . PRO A 1 89 ? 2.356 -5.239 6.533 1.00 84.75 89 PRO A N 1
ATOM 741 C CA . PRO A 1 89 ? 3.224 -5.360 5.359 1.00 84.75 89 PRO A CA 1
ATOM 742 C C . PRO A 1 89 ? 4.459 -4.451 5.429 1.00 84.75 89 PRO A C 1
ATOM 744 O O . PRO A 1 89 ? 5.543 -4.852 5.011 1.00 84.75 89 PRO A O 1
ATOM 747 N N . TYR A 1 90 ? 4.331 -3.252 5.999 1.00 86.75 90 TYR A N 1
ATOM 748 C CA . TYR A 1 90 ? 5.443 -2.306 6.112 1.00 86.75 90 TYR A CA 1
ATOM 749 C C . TYR A 1 90 ? 6.485 -2.762 7.137 1.00 86.75 90 TYR A C 1
ATOM 751 O O . TYR A 1 90 ? 7.683 -2.590 6.913 1.00 86.75 90 TYR A O 1
ATOM 759 N N . ILE A 1 91 ? 6.049 -3.399 8.228 1.00 91.06 91 ILE A N 1
ATOM 760 C CA . ILE A 1 91 ? 6.950 -3.958 9.246 1.00 91.06 91 ILE A CA 1
ATOM 761 C C . ILE A 1 91 ? 7.780 -5.102 8.652 1.00 91.06 91 ILE A C 1
ATOM 763 O O . ILE A 1 91 ? 9.002 -5.115 8.803 1.00 91.06 91 ILE A O 1
ATOM 767 N N . ILE A 1 92 ? 7.141 -6.030 7.931 1.00 90.31 92 ILE A N 1
ATOM 768 C CA . ILE A 1 92 ? 7.843 -7.154 7.290 1.00 90.31 92 ILE A CA 1
ATOM 769 C C . ILE A 1 92 ? 8.849 -6.650 6.255 1.00 90.31 92 ILE A C 1
ATOM 771 O O . ILE A 1 92 ? 9.992 -7.108 6.246 1.00 90.31 92 ILE A O 1
ATOM 775 N N . LEU A 1 93 ? 8.455 -5.689 5.413 1.00 89.06 93 LEU A N 1
ATOM 776 C CA . LEU A 1 93 ? 9.360 -5.098 4.426 1.00 89.06 93 LEU A CA 1
ATOM 777 C C . LEU A 1 93 ? 10.558 -4.405 5.089 1.00 89.06 93 LEU A C 1
ATOM 779 O O . LEU A 1 93 ? 11.682 -4.559 4.614 1.00 89.06 93 LEU A O 1
ATOM 783 N N . GLY A 1 94 ? 10.344 -3.700 6.204 1.00 92.06 94 GLY A N 1
ATOM 784 C CA . GLY A 1 94 ? 11.421 -3.081 6.977 1.00 92.06 94 GLY A CA 1
ATOM 785 C C . GLY A 1 94 ? 12.423 -4.105 7.517 1.00 92.06 94 GLY A C 1
ATOM 786 O O . GLY A 1 94 ? 13.630 -3.946 7.331 1.00 92.06 94 GLY A O 1
ATOM 787 N N . ILE A 1 95 ? 11.934 -5.193 8.119 1.00 93.88 95 ILE A N 1
ATOM 788 C CA . ILE A 1 95 ? 12.785 -6.278 8.636 1.00 93.88 95 ILE A CA 1
ATOM 789 C C . ILE A 1 95 ? 13.552 -6.957 7.495 1.00 93.88 95 ILE A C 1
ATOM 791 O O . ILE A 1 95 ? 14.762 -7.161 7.605 1.00 93.88 95 ILE A O 1
ATOM 795 N N . ALA A 1 96 ? 12.877 -7.271 6.386 1.00 91.19 96 ALA A N 1
ATOM 796 C CA . ALA A 1 96 ? 13.502 -7.897 5.224 1.00 91.19 96 ALA A CA 1
ATOM 797 C C . ALA A 1 96 ? 14.606 -7.013 4.626 1.00 91.19 96 ALA A C 1
ATOM 799 O O . ALA A 1 96 ? 15.686 -7.508 4.301 1.00 91.19 96 ALA A O 1
ATOM 800 N N . PHE A 1 97 ? 14.375 -5.702 4.529 1.00 92.44 97 PHE A N 1
ATOM 801 C CA . PHE A 1 97 ? 15.371 -4.760 4.028 1.00 92.44 97 PHE A CA 1
ATOM 802 C C . PHE A 1 97 ? 16.615 -4.705 4.924 1.00 92.44 97 PHE A C 1
ATOM 804 O O . PHE A 1 97 ? 17.736 -4.776 4.420 1.00 92.44 97 PHE A O 1
ATOM 811 N N . ILE A 1 98 ? 16.431 -4.650 6.248 1.00 94.19 98 ILE A N 1
ATOM 812 C CA . ILE A 1 98 ? 17.541 -4.690 7.213 1.00 94.19 98 ILE A CA 1
ATOM 813 C C . ILE A 1 98 ? 18.314 -6.006 7.083 1.00 94.19 98 ILE A C 1
ATOM 815 O O . ILE A 1 98 ? 19.543 -5.987 7.020 1.00 94.19 98 ILE A O 1
ATOM 819 N N . ALA A 1 99 ? 17.616 -7.140 6.991 1.00 93.19 99 ALA A N 1
ATOM 820 C CA . ALA A 1 99 ? 18.249 -8.447 6.841 1.00 93.19 99 ALA A CA 1
ATOM 821 C C . ALA A 1 99 ? 19.103 -8.519 5.566 1.00 93.19 99 ALA A C 1
ATOM 823 O O . ALA A 1 99 ? 20.267 -8.917 5.625 1.00 93.19 99 ALA A O 1
ATOM 824 N N . ILE A 1 100 ? 18.569 -8.067 4.428 1.00 92.00 100 ILE A N 1
ATOM 825 C CA . ILE A 1 100 ? 19.310 -8.015 3.162 1.00 92.00 100 ILE A CA 1
ATOM 826 C C . ILE A 1 100 ? 20.519 -7.079 3.282 1.00 92.00 100 ILE A C 1
ATOM 828 O O . ILE A 1 100 ? 21.611 -7.446 2.853 1.00 92.00 100 ILE A O 1
ATOM 832 N N . ALA A 1 101 ? 20.366 -5.903 3.895 1.00 92.00 101 ALA A N 1
ATOM 833 C CA . ALA A 1 101 ? 21.471 -4.965 4.084 1.00 92.00 101 ALA A CA 1
ATOM 834 C C . ALA A 1 101 ? 22.604 -5.573 4.928 1.00 92.00 101 ALA A C 1
ATOM 836 O O . ALA A 1 101 ? 23.774 -5.485 4.548 1.00 92.00 101 ALA A O 1
ATOM 837 N N . VAL A 1 102 ? 22.270 -6.249 6.032 1.00 93.50 102 VAL A N 1
ATOM 838 C CA . VAL A 1 102 ? 23.246 -6.956 6.877 1.00 93.50 102 VAL A CA 1
ATOM 839 C C . VAL A 1 102 ? 23.946 -8.067 6.093 1.00 93.50 102 VAL A C 1
ATOM 841 O O . VAL A 1 102 ? 25.175 -8.163 6.141 1.00 93.50 102 VAL A O 1
ATOM 844 N N . LEU A 1 103 ? 23.196 -8.865 5.327 1.00 92.50 103 LEU A N 1
ATOM 845 C CA . LEU A 1 103 ? 23.759 -9.920 4.481 1.00 92.50 103 LEU A CA 1
ATOM 846 C C . LEU A 1 103 ? 24.729 -9.349 3.439 1.00 92.50 103 LEU A C 1
ATOM 848 O O . LEU A 1 103 ? 25.853 -9.833 3.326 1.00 92.50 103 LEU A O 1
ATOM 852 N N . VAL A 1 104 ? 24.357 -8.277 2.738 1.00 93.31 104 VAL A N 1
ATOM 853 C CA . VAL A 1 104 ? 25.229 -7.627 1.745 1.00 93.31 104 VAL A CA 1
ATOM 854 C C . VAL A 1 104 ? 26.509 -7.095 2.396 1.00 93.31 104 VAL A C 1
ATOM 856 O O . VAL A 1 104 ? 27.596 -7.319 1.864 1.00 93.31 104 VAL A O 1
ATOM 859 N N . ILE A 1 105 ? 26.417 -6.461 3.570 1.00 93.12 105 ILE A N 1
ATOM 860 C CA . ILE A 1 105 ? 27.595 -5.992 4.320 1.00 93.12 105 ILE A CA 1
ATOM 861 C C . ILE A 1 105 ? 28.483 -7.173 4.738 1.00 93.12 105 ILE A C 1
ATOM 863 O O . ILE A 1 105 ? 29.710 -7.075 4.671 1.00 93.12 105 ILE A O 1
ATOM 867 N N . SER A 1 106 ? 27.890 -8.296 5.147 1.00 90.19 106 SER A N 1
ATOM 868 C CA . SER A 1 106 ? 28.640 -9.494 5.536 1.00 90.19 106 SER A CA 1
ATOM 869 C C . SER A 1 106 ? 29.395 -10.123 4.356 1.00 90.19 106 SER A C 1
ATOM 871 O O . SER A 1 106 ? 30.578 -10.439 4.491 1.00 90.19 106 SER A O 1
ATOM 873 N N . ILE A 1 107 ? 28.770 -10.198 3.176 1.00 90.38 107 ILE A N 1
ATOM 874 C CA . ILE A 1 107 ? 29.396 -10.693 1.941 1.00 90.38 107 ILE A CA 1
ATOM 875 C C . ILE A 1 107 ? 30.501 -9.733 1.486 1.00 90.38 107 ILE A C 1
ATOM 877 O O . ILE A 1 107 ? 31.605 -10.168 1.163 1.00 90.38 107 ILE A O 1
ATOM 881 N N . ALA A 1 108 ? 30.247 -8.421 1.528 1.00 88.69 108 ALA A N 1
ATOM 882 C CA . ALA A 1 108 ? 31.243 -7.411 1.180 1.00 88.69 108 ALA A CA 1
ATOM 883 C C . ALA A 1 108 ? 32.472 -7.465 2.106 1.00 88.69 108 ALA A C 1
ATOM 885 O O . ALA A 1 108 ? 33.598 -7.286 1.644 1.00 88.69 108 ALA A O 1
ATOM 886 N N . ARG A 1 109 ? 32.282 -7.762 3.400 1.00 85.69 109 ARG A N 1
ATOM 887 C CA . ARG A 1 109 ? 33.394 -8.021 4.330 1.00 85.69 109 ARG A CA 1
ATOM 888 C C . ARG A 1 109 ? 34.134 -9.318 4.008 1.00 85.69 109 ARG A C 1
ATOM 890 O O . ARG A 1 109 ? 35.358 -9.320 4.080 1.00 85.69 109 ARG A O 1
ATOM 897 N N . SER A 1 110 ? 33.428 -10.387 3.638 1.00 83.56 110 SER A N 1
ATOM 898 C CA . SER A 1 110 ? 34.048 -11.671 3.280 1.00 83.56 110 SER A CA 1
ATOM 899 C C . SER A 1 110 ? 34.861 -11.610 1.986 1.00 83.56 110 SER A C 1
ATOM 901 O O . SER A 1 110 ? 35.836 -12.335 1.874 1.00 83.56 110 SER A O 1
ATOM 903 N N . SER A 1 111 ? 34.489 -10.764 1.021 1.00 80.31 111 SER A N 1
ATOM 904 C CA . SER A 1 111 ? 35.239 -10.595 -0.234 1.00 80.31 111 SER A CA 1
ATOM 905 C C . SER A 1 111 ? 36.521 -9.769 -0.079 1.00 80.31 111 SER A C 1
ATOM 907 O O . SER A 1 111 ? 37.339 -9.752 -0.996 1.00 80.31 111 SER A O 1
ATOM 909 N N . LYS A 1 112 ? 36.669 -9.020 1.022 1.00 68.94 112 LYS A N 1
ATOM 910 C CA . LYS A 1 112 ? 37.813 -8.124 1.258 1.00 68.94 112 LYS A CA 1
ATOM 911 C C . LYS A 1 112 ? 38.905 -8.751 2.136 1.00 68.94 112 LYS A C 1
ATOM 913 O O . LYS A 1 112 ? 39.909 -8.090 2.387 1.00 68.94 112 LYS A O 1
ATOM 918 N N . LYS A 1 113 ? 38.670 -9.961 2.645 1.00 53.31 113 LYS A N 1
ATOM 919 C CA . LYS A 1 113 ? 39.596 -10.755 3.456 1.00 53.31 113 LYS A CA 1
ATOM 920 C C . LYS A 1 113 ? 40.161 -11.877 2.598 1.00 53.31 113 LYS A C 1
ATOM 922 O O . LYS A 1 113 ? 41.353 -12.185 2.793 1.00 53.31 113 LYS A O 1
#

Sequence (113 aa):
MSLDLLYNYCTPAKLYFIISLILLAVSFYYDISRKEKDKICLGKLNCKLENKPAFYILNILFILVWAVILNVLCRFGWSKLSWFLFLFPYIILGIAFIAIAVLVISIARSSKK

Secondary structure (DSSP, 8-state):
--HHHHHTS-HHHHHHHHHHHHHHHHHHHHHHHS--TTB--STT---B-TTHHHHHHHHHHHHHHHHHHHHHHHHTT-HHHHHHHHHHHHHHHHHHHHHHHHHHHHHHHHTT-

Radius of gyration: 18.72 Å; chains: 1; bounding box: 59×24×42 Å

=== Feature glossary ===
Legend for the data blocks above and below:

— What the protein is —

The amino-acid sequence is the protein's primary structure: the linear order of residues from the N-terminus to the C-terminus, written in one-letter code. Everything else here — the 3D coordinates, the secondary structure, the domain annotations — is ultimately a consequence of this string.

Database cross-references. InterPro integrates a dozen domain/family signature databases into unified entries with residue-range hits. GO terms attach function/process/location labels with evidence codes. CATH codes position the fold in a four-level structural taxonomy. Organism is the NCBI-taxonomy species name.

— Where its atoms are —

The mmCIF block holds the 3D Cartesian coordinates of each backbone atom (N, Cα, C, O) in ångströms. mmCIF is the PDB's canonical archive format — a tagged-loop text representation of the atomic model.

The six renders are orthographic views along the three Cartesian axes in both directions. Representation (cartoon, sticks, or surface) and color scheme (sequence-rainbow or by-chain) vary across proteins so the training set covers all the common visualization conventions.

— Local backbone conformation —

Secondary structure is the local, repeating backbone conformation. DSSP classifies it into eight states by reading the hydrogen-bond network: three helix types (H, G, I), two β types (E, B), two non-regular types (T, S), and unstructured coil (-).

SS3 is a coarse helix/strand/coil call (letters a/b/c) made by the P-SEA algorithm from inter-Cα distances and dihedrals. It is less detailed than DSSP but needs only Cα positions.

Backbone dihedral angles. Every residue except chain termini has a φ (preceding-C → N → Cα → C) and a ψ (N → Cα → C → next-N). They are reported in degrees following the IUPAC sign convention. Secondary structure is essentially a statement about which (φ, ψ) basin each residue occupies.

— Global shape and packing —

The geometric summary reports three shape descriptors. Rg (radius of gyration) measures how spread out the Cα atoms are about their centre of mass; compact globular proteins have small Rg, elongated or unfolded ones large. Cα contacts (<8 Å, |i−j|>4) count long-range residue pairs in spatial proximity — high for tightly packed folds, near zero for rods or random coil. The bounding-box extents give the protein's footprint along x, y, z in Å.

Solvent accessibility: the surface area of each residue that a 1.4 Å water probe can touch, in Å². When only backbone atoms are present the absolute values are lower than full-atom SASA (side chains contribute most of the area) and are flagged as backbone-only.

Plot images: a contact map (which residues are close in 3D, as an N×N binary image), a Ramachandran scatter (backbone torsion angles, revealing secondary-structure composition at a glance), and — for AlphaFold structures — a PAE heatmap (pairwise prediction confidence).

— Structural neighborhood —

Foldseek's 3Di representation compresses backbone geometry into a per-residue letter drawn from a learned twenty-state alphabet. It captures the tertiary interaction pattern around each residue — which residues are packed against it in space, regardless of where they are in sequence.

Structural nearest neighbors (via Foldseek easy-search vs the PDB). Reported per hit: target PDB id, E-value, and alignment TM-score. A TM-score above ~0.5 is the conventional threshold for 'same fold'.

— Confidence and disorder —

pLDDT (predicted Local Distance Difference Test) is AlphaFold's per-residue confidence score, ranging from 0 to 100. Values above 90 indicate high confidence (typically well-packed cores); 70–90 is confident; 50–70 low confidence; below 50 usually means the region is disordered or the prediction is unreliable there. AlphaFold stores pLDDT in the mmCIF B-factor column.

For experimental (PDB) structures, the B-factor (temperature factor) quantifies the positional spread of each atom in the crystal — a combination of thermal vibration and static disorder — in units of Å². High B-factors mark flexible loops or poorly resolved regions; low B-factors mark the rigid, well-ordered core.

Predicted Aligned Error (PAE) is an AlphaFold confidence matrix: entry (i, j) is the expected error in the position of residue j, in ångströms, when the prediction is superimposed on the true structure at residue i. Low PAE within a block of residues means that block is internally rigid and well-predicted; high PAE between two blocks means their relative placement is uncertain even if each block individually is confident.